Protein AF-A0AAU5QSA9-F1 (afdb_monomer)

Mean predicted aligned error: 14.42 Å

pLDDT: mean 72.1, std 11.18, range [43.44, 88.12]

Radius of gyration: 28.49 Å; Cα contacts (8 Å, |Δi|>4): 27; chains: 1; bounding box: 55×36×87 Å

Secondary structure (DSSP, 8-state):
-HHHHHHHHHHHHHHHHHHHHHHHHHHHHHHHHHHHHHHHHHHHHHHHHHHHHHHHHHHHHHSTTHHHHHHS-PPPPSSSHHHHHHHHHHHHHHHHHHHHHHHHHHHHHHHHHHHS--

Sequence (118 aa):
MTVVTTVSAIGGLLGLIVSLMFLAKQTKAVSEQVRVSNVINGTTGLDGCLNNVREIYFKMLEYPGMRTYFYDSKPCPDQGEERARILIMAEVLADVLETQSSWTAPFTGRRHAHSASW

Foldseek 3Di:
DVVVVVVVVVVVVVVVVVVVVVVVVVVVVVVVVVVVVLVVVVVVLVVVLVVLVVVLVVVCVVPVCLVCVVPVVDDQDPDDPSNVVNVVSVVSVVVSVVSVVVSCVVVVVVVVVVVPPD

Structure (mmCIF, N/CA/C/O backbone):
data_AF-A0AAU5QSA9-F1
#
_entry.id   AF-A0AAU5QSA9-F1
#
loop_
_atom_site.group_PDB
_atom_site.id
_atom_site.type_symbol
_atom_site.label_atom_id
_atom_site.label_alt_id
_atom_site.label_comp_id
_atom_site.label_asym_id
_atom_site.label_entity_id
_atom_site.label_seq_id
_atom_site.pdbx_PDB_ins_code
_atom_site.Cartn_x
_atom_site.Cartn_y
_atom_site.Cartn_z
_atom_site.occupancy
_atom_site.B_iso_or_equiv
_atom_site.auth_seq_id
_atom_site.auth_comp_id
_atom_site.auth_asym_id
_atom_site.auth_atom_id
_atom_site.pdbx_PDB_model_num
ATOM 1 N N . MET A 1 1 ? 22.043 1.419 -58.955 1.00 59.78 1 MET A N 1
ATOM 2 C CA . MET A 1 1 ? 20.935 1.594 -57.984 1.00 59.78 1 MET A CA 1
ATOM 3 C C . MET A 1 1 ? 20.834 0.465 -56.950 1.00 59.78 1 MET A C 1
ATOM 5 O O . MET A 1 1 ? 20.350 0.731 -55.864 1.00 59.78 1 MET A O 1
ATOM 9 N N . THR A 1 2 ? 21.343 -0.746 -57.210 1.00 71.75 2 THR A N 1
ATOM 10 C CA . THR A 1 2 ? 21.262 -1.905 -56.292 1.00 71.75 2 THR A CA 1
ATOM 11 C C . THR A 1 2 ? 22.184 -1.832 -55.065 1.00 71.75 2 THR A C 1
ATOM 13 O O . THR A 1 2 ? 21.809 -2.265 -53.982 1.00 71.75 2 THR A O 1
ATOM 16 N N . VAL A 1 3 ? 23.382 -1.251 -55.179 1.00 75.38 3 VAL A N 1
ATOM 17 C CA . VAL A 1 3 ? 24.330 -1.169 -54.045 1.00 75.38 3 VAL A CA 1
ATOM 18 C C . VAL A 1 3 ? 23.782 -0.298 -52.906 1.00 75.38 3 VAL A C 1
ATOM 20 O O . VAL A 1 3 ? 23.818 -0.701 -51.748 1.00 75.38 3 VAL A O 1
ATOM 23 N N . VAL A 1 4 ? 23.192 0.855 -53.235 1.00 78.62 4 VAL A N 1
ATOM 24 C CA . VAL A 1 4 ? 22.634 1.804 -52.252 1.00 78.62 4 VAL A CA 1
ATOM 25 C C . VAL A 1 4 ? 21.470 1.190 -51.468 1.00 78.62 4 VAL A C 1
ATOM 27 O O . VAL A 1 4 ? 21.419 1.313 -50.245 1.00 78.62 4 VAL A O 1
ATOM 30 N N . THR A 1 5 ? 20.570 0.465 -52.140 1.00 81.75 5 THR A N 1
ATOM 31 C CA . THR A 1 5 ? 19.459 -0.238 -51.479 1.00 81.75 5 THR A CA 1
ATOM 32 C C . THR A 1 5 ? 19.949 -1.365 -50.575 1.00 81.75 5 THR A C 1
ATOM 34 O O . THR A 1 5 ? 19.386 -1.582 -49.508 1.00 81.75 5 THR A O 1
ATOM 37 N N . THR A 1 6 ? 21.029 -2.052 -50.957 1.00 79.81 6 THR A N 1
ATOM 38 C CA . THR A 1 6 ? 21.593 -3.148 -50.155 1.00 79.81 6 THR A CA 1
ATOM 39 C C . THR A 1 6 ? 22.236 -2.620 -48.872 1.00 79.81 6 THR A C 1
ATOM 41 O O . THR A 1 6 ? 21.989 -3.147 -47.791 1.00 79.81 6 THR A O 1
ATOM 44 N N . VAL A 1 7 ? 23.003 -1.530 -48.966 1.00 81.69 7 VAL A N 1
ATOM 45 C CA . VAL A 1 7 ? 23.617 -0.871 -47.801 1.00 81.69 7 VAL A CA 1
ATOM 46 C C . VAL A 1 7 ? 22.548 -0.321 -46.851 1.00 81.69 7 VAL A C 1
ATOM 48 O O . VAL A 1 7 ? 22.647 -0.511 -45.641 1.00 81.69 7 VAL A O 1
ATOM 51 N N . SER A 1 8 ? 21.490 0.293 -47.390 1.00 83.06 8 SER A N 1
ATOM 52 C CA . SER A 1 8 ? 20.329 0.751 -46.614 1.00 83.06 8 SER A CA 1
ATOM 53 C C . SER A 1 8 ? 19.612 -0.399 -45.899 1.00 83.06 8 SER A C 1
ATOM 55 O O . SER A 1 8 ? 19.305 -0.273 -44.714 1.00 83.06 8 SER A O 1
ATOM 57 N N . ALA A 1 9 ? 19.382 -1.523 -46.583 1.00 82.12 9 ALA A N 1
ATOM 58 C CA . ALA A 1 9 ? 18.713 -2.683 -46.003 1.00 82.12 9 ALA A CA 1
ATOM 59 C C . ALA A 1 9 ? 19.532 -3.301 -44.860 1.00 82.12 9 ALA A C 1
ATOM 61 O O . ALA A 1 9 ? 18.986 -3.572 -43.793 1.00 82.12 9 ALA A O 1
ATOM 62 N N . ILE A 1 10 ? 20.846 -3.459 -45.049 1.00 86.12 10 ILE A N 1
ATOM 63 C CA . ILE A 1 10 ? 21.755 -3.982 -44.018 1.00 86.12 10 ILE A CA 1
ATOM 64 C C . ILE A 1 10 ? 21.813 -3.028 -42.818 1.00 86.12 10 ILE A C 1
ATOM 66 O O . ILE A 1 10 ? 21.698 -3.469 -41.675 1.00 86.12 10 ILE A O 1
ATOM 70 N N . GLY A 1 11 ? 21.932 -1.720 -43.066 1.00 87.56 11 GLY A N 1
ATOM 71 C CA . GLY A 1 11 ? 21.918 -0.704 -42.013 1.00 87.56 11 GLY A CA 1
ATOM 72 C C . GLY A 1 11 ? 20.608 -0.696 -41.219 1.00 87.56 11 GLY A C 1
ATOM 73 O O . GLY A 1 11 ? 20.633 -0.653 -39.990 1.00 87.56 11 GLY A O 1
ATOM 74 N N . GLY A 1 12 ? 19.468 -0.819 -41.904 1.00 85.94 12 GLY A N 1
ATOM 75 C CA . GLY A 1 12 ? 18.154 -0.939 -41.271 1.00 85.94 12 GLY A CA 1
ATOM 76 C C . GLY A 1 12 ? 18.028 -2.195 -40.407 1.00 85.94 12 GLY A C 1
ATOM 77 O O . GLY A 1 12 ? 17.526 -2.122 -39.287 1.00 85.94 12 GLY A O 1
ATOM 78 N N . LEU A 1 13 ? 18.546 -3.332 -40.879 1.00 83.56 13 LEU A N 1
ATOM 79 C CA . LEU A 1 13 ? 18.521 -4.593 -40.135 1.00 83.56 13 LEU A CA 1
ATOM 80 C C . LEU A 1 13 ? 19.369 -4.520 -38.859 1.00 83.56 13 LEU A C 1
ATOM 82 O O . LEU A 1 13 ? 18.921 -4.935 -37.792 1.00 83.56 13 LEU A O 1
ATOM 86 N N . LEU A 1 14 ? 20.565 -3.934 -38.948 1.00 86.12 14 LEU A N 1
ATOM 87 C CA . LEU A 1 14 ? 21.424 -3.694 -37.787 1.00 86.12 14 LEU A CA 1
ATOM 88 C C . LEU A 1 14 ? 20.768 -2.730 -36.791 1.00 86.12 14 LEU A C 1
ATOM 90 O O . LEU A 1 14 ? 20.784 -2.988 -35.588 1.00 86.12 14 LEU A O 1
ATOM 94 N N . GLY A 1 15 ? 20.129 -1.666 -37.283 1.00 88.06 15 GLY A N 1
ATOM 95 C CA . GLY A 1 15 ? 19.362 -0.738 -36.452 1.00 88.06 15 GLY A CA 1
ATOM 96 C C . GLY A 1 15 ? 18.217 -1.424 -35.701 1.00 88.06 15 GLY A C 1
ATOM 97 O O . GLY A 1 15 ? 18.046 -1.199 -34.502 1.00 88.06 15 GLY A O 1
ATOM 98 N N . LEU A 1 16 ? 17.482 -2.320 -36.367 1.00 87.56 16 LEU A N 1
ATOM 99 C CA . LEU A 1 16 ? 16.424 -3.121 -35.742 1.00 87.56 16 LEU A CA 1
ATOM 100 C C . LEU A 1 16 ? 16.970 -4.055 -34.661 1.00 87.56 16 LEU A C 1
ATOM 102 O O . LEU A 1 16 ? 16.399 -4.118 -33.574 1.00 87.56 16 LEU A O 1
ATOM 106 N N . ILE A 1 17 ? 18.088 -4.741 -34.918 1.00 84.25 17 ILE A N 1
ATOM 107 C CA . ILE A 1 17 ? 18.723 -5.634 -33.936 1.00 84.25 17 ILE A CA 1
ATOM 108 C C . ILE A 1 17 ? 19.108 -4.856 -32.673 1.00 84.25 17 ILE A C 1
ATOM 110 O O . ILE A 1 17 ? 18.791 -5.280 -31.561 1.00 84.25 17 ILE A O 1
ATOM 114 N N . VAL A 1 18 ? 19.738 -3.690 -32.833 1.00 88.12 18 VAL A N 1
ATOM 115 C CA . VAL A 1 18 ? 20.118 -2.833 -31.702 1.00 88.12 18 VAL A CA 1
ATOM 116 C C . VAL A 1 18 ? 18.878 -2.334 -30.959 1.00 88.12 18 VAL A C 1
ATOM 118 O O . VAL A 1 18 ? 18.834 -2.401 -29.730 1.00 88.12 18 VAL A O 1
ATOM 121 N N . SER A 1 19 ? 17.842 -1.900 -31.679 1.00 82.81 19 SER A N 1
ATOM 122 C CA . SER A 1 19 ? 16.580 -1.449 -31.082 1.00 82.81 19 SER A CA 1
ATOM 123 C C . SER A 1 19 ? 15.912 -2.549 -30.245 1.00 82.81 19 SER A C 1
ATOM 125 O O . SER A 1 19 ? 15.539 -2.308 -29.096 1.00 82.81 19 SER A O 1
ATOM 127 N N . LEU A 1 20 ? 15.854 -3.781 -30.760 1.00 77.94 20 LEU A N 1
ATOM 128 C CA . LEU A 1 20 ? 15.308 -4.939 -30.045 1.00 77.94 20 LEU A CA 1
ATOM 129 C C . LEU A 1 20 ? 16.129 -5.297 -28.802 1.00 77.94 20 LEU A C 1
ATOM 131 O O . LEU A 1 20 ? 15.554 -5.604 -27.758 1.00 77.94 20 LEU A O 1
ATOM 135 N N . MET A 1 21 ? 17.461 -5.217 -28.872 1.00 80.00 21 MET A N 1
ATOM 136 C CA . MET A 1 21 ? 18.322 -5.429 -27.704 1.00 80.00 21 MET A CA 1
ATOM 137 C C . MET A 1 21 ? 18.072 -4.383 -26.614 1.00 80.00 21 MET A C 1
ATOM 139 O O . MET A 1 21 ? 17.964 -4.729 -25.436 1.00 80.00 21 MET A O 1
ATOM 143 N N . PHE A 1 22 ? 17.937 -3.110 -26.992 1.00 84.88 22 PHE A N 1
ATOM 144 C CA . PHE A 1 22 ? 17.596 -2.039 -26.055 1.00 84.88 22 PHE A CA 1
ATOM 145 C C . PHE A 1 22 ? 16.204 -2.223 -25.455 1.00 84.88 22 PHE A C 1
ATOM 147 O O . PHE A 1 22 ? 16.031 -2.036 -24.250 1.00 84.88 22 PHE A O 1
ATOM 154 N N . LEU A 1 23 ? 15.223 -2.624 -26.262 1.00 79.00 23 LEU A N 1
ATOM 155 C CA . LEU A 1 23 ? 13.873 -2.904 -25.791 1.00 79.00 23 LEU A CA 1
ATOM 156 C C . LEU A 1 23 ? 13.872 -4.064 -24.790 1.00 79.00 23 LEU A C 1
ATOM 158 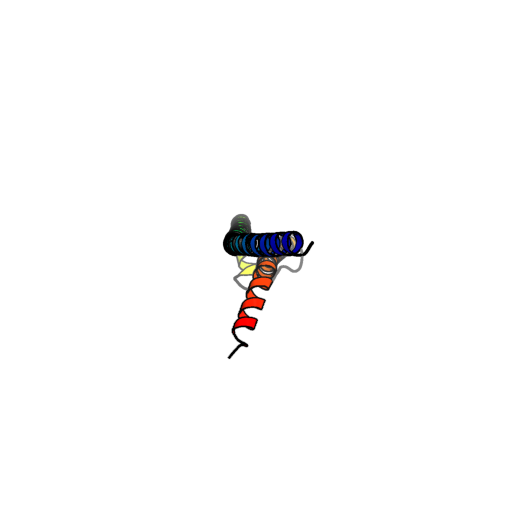O O . LEU A 1 23 ? 13.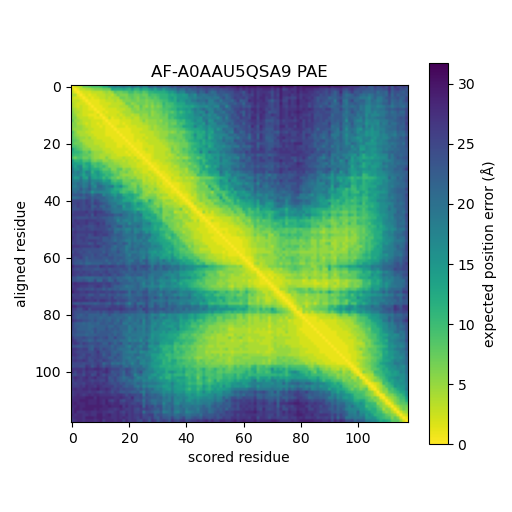337 -3.918 -23.700 1.00 79.00 23 LEU A O 1
ATOM 162 N N . ALA A 1 24 ? 14.571 -5.162 -25.086 1.00 70.31 24 ALA A N 1
ATOM 163 C CA . ALA A 1 24 ? 14.682 -6.306 -24.183 1.00 70.31 24 ALA A CA 1
ATOM 164 C C . ALA A 1 24 ? 15.334 -5.944 -22.836 1.00 70.31 24 ALA A C 1
ATOM 166 O O . ALA A 1 24 ? 14.906 -6.431 -21.786 1.00 70.31 24 ALA A O 1
ATOM 167 N N . LYS A 1 25 ? 16.351 -5.069 -22.836 1.00 78.69 25 LYS A N 1
ATOM 168 C CA . LYS A 1 25 ? 16.950 -4.562 -21.590 1.00 78.69 25 LYS A CA 1
ATOM 169 C C . LYS A 1 25 ? 15.971 -3.693 -20.802 1.00 78.69 25 LYS A C 1
ATOM 171 O O . LYS A 1 25 ? 15.872 -3.860 -19.589 1.00 78.69 25 LYS A O 1
ATOM 176 N N . GLN A 1 26 ? 15.226 -2.822 -21.481 1.00 76.62 26 GLN A N 1
ATOM 177 C CA . GLN A 1 26 ? 14.203 -1.988 -20.848 1.00 76.62 26 GLN A CA 1
ATOM 178 C C . GLN A 1 26 ? 13.065 -2.831 -20.265 1.00 76.62 26 GLN A C 1
ATOM 180 O O . GLN A 1 26 ? 12.691 -2.628 -19.117 1.00 76.62 26 GLN A O 1
ATOM 185 N N . THR A 1 27 ? 12.574 -3.841 -20.985 1.00 72.06 27 THR A N 1
ATOM 186 C CA . THR A 1 27 ? 11.526 -4.747 -20.494 1.00 72.06 27 THR A CA 1
ATOM 187 C C . THR A 1 27 ? 11.967 -5.506 -19.244 1.00 72.06 27 THR A C 1
ATOM 189 O O . THR A 1 27 ? 11.176 -5.654 -18.315 1.00 72.06 27 THR A O 1
ATOM 192 N N . LYS A 1 28 ? 13.234 -5.942 -19.169 1.00 67.06 28 LYS A N 1
ATOM 193 C CA . LYS A 1 28 ? 13.778 -6.574 -17.955 1.00 67.06 28 LYS A CA 1
ATOM 194 C C . LYS A 1 28 ? 13.805 -5.611 -16.768 1.00 67.06 28 LYS A C 1
ATOM 196 O O . LYS A 1 28 ? 13.340 -5.980 -15.695 1.00 67.06 28 LYS A O 1
ATOM 201 N N . ALA A 1 29 ? 14.276 -4.381 -16.977 1.00 71.94 29 ALA A N 1
ATOM 202 C CA . ALA A 1 29 ? 14.314 -3.362 -15.930 1.00 71.94 29 ALA A CA 1
ATOM 203 C C . ALA A 1 29 ? 12.905 -2.983 -15.440 1.00 71.94 29 ALA A C 1
ATOM 205 O O . ALA A 1 29 ? 12.664 -2.936 -14.238 1.00 71.94 29 ALA A O 1
ATOM 206 N N . VAL A 1 30 ? 11.949 -2.800 -16.357 1.00 66.06 30 VAL A N 1
ATOM 207 C CA . VAL A 1 30 ? 10.544 -2.527 -16.013 1.00 66.06 30 VAL A CA 1
ATOM 208 C C . VAL A 1 30 ? 9.925 -3.713 -15.273 1.00 66.06 30 VAL A C 1
ATOM 210 O O . VAL A 1 30 ? 9.228 -3.517 -14.284 1.00 66.06 30 VAL A O 1
ATOM 213 N N . SER A 1 31 ? 10.207 -4.951 -15.686 1.00 63.31 31 SER A N 1
ATOM 214 C CA . SER A 1 31 ? 9.720 -6.143 -14.983 1.00 63.31 31 SER A CA 1
ATOM 215 C C . SER A 1 31 ? 10.248 -6.227 -13.548 1.00 63.31 31 SER A C 1
ATOM 217 O O . SER A 1 31 ? 9.511 -6.616 -12.641 1.00 63.31 31 SER A O 1
ATOM 219 N N . GLU A 1 32 ? 11.515 -5.884 -13.330 1.00 71.31 32 GLU A N 1
ATOM 220 C CA . GLU A 1 32 ? 12.122 -5.851 -11.999 1.00 71.31 32 GLU A CA 1
ATOM 221 C C . GLU A 1 32 ? 11.543 -4.711 -11.152 1.00 71.31 32 GLU A C 1
ATOM 223 O O . GLU A 1 32 ? 11.154 -4.923 -10.002 1.00 71.31 32 GLU A O 1
ATOM 228 N N . GLN A 1 33 ? 11.357 -3.535 -11.751 1.00 59.72 33 GLN A N 1
ATOM 229 C CA . GLN A 1 33 ? 10.717 -2.385 -11.119 1.00 59.72 33 GLN A CA 1
ATOM 230 C C . GLN A 1 33 ? 9.267 -2.676 -10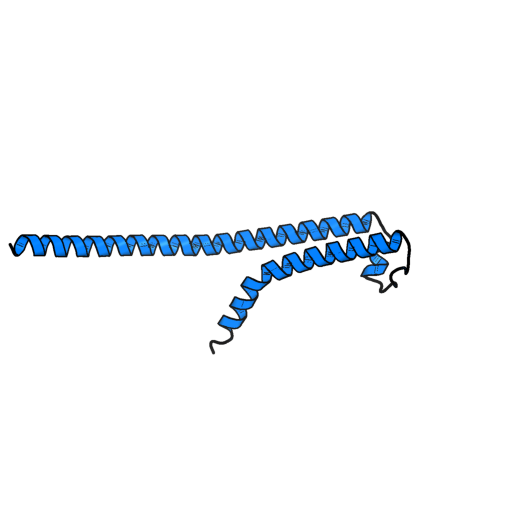.714 1.00 59.72 33 GLN A C 1
ATOM 232 O O . GLN A 1 33 ? 8.861 -2.325 -9.610 1.00 59.72 33 GLN A O 1
ATOM 237 N N . VAL A 1 34 ? 8.488 -3.361 -11.554 1.00 65.06 34 VAL A N 1
ATOM 238 C CA . VAL A 1 34 ? 7.114 -3.781 -11.233 1.00 65.06 34 VAL A CA 1
ATOM 239 C C . VAL A 1 34 ? 7.105 -4.779 -10.076 1.00 65.06 34 VAL A C 1
ATOM 241 O O . VAL A 1 34 ? 6.232 -4.714 -9.211 1.00 65.06 34 VAL A O 1
ATOM 244 N N . ARG A 1 35 ? 8.082 -5.691 -10.011 1.00 64.88 35 ARG A N 1
ATOM 245 C CA . ARG A 1 35 ? 8.217 -6.615 -8.877 1.00 64.88 35 ARG A CA 1
ATOM 246 C C . ARG A 1 35 ? 8.491 -5.859 -7.579 1.00 64.88 35 ARG A C 1
ATOM 248 O O . ARG A 1 35 ? 7.808 -6.112 -6.591 1.00 64.88 35 ARG A O 1
ATOM 255 N N . VAL A 1 36 ? 9.449 -4.934 -7.587 1.00 67.19 36 VAL A N 1
ATOM 256 C CA . VAL A 1 36 ? 9.788 -4.105 -6.420 1.00 67.19 36 VAL A CA 1
ATOM 257 C C . VAL A 1 36 ? 8.607 -3.222 -6.019 1.00 67.19 36 VAL A C 1
ATOM 259 O O . VAL A 1 36 ? 8.245 -3.189 -4.849 1.00 67.19 36 VAL A O 1
ATOM 262 N N . SER A 1 37 ? 7.944 -2.581 -6.981 1.00 56.53 37 SER A N 1
ATOM 263 C CA . SER A 1 37 ? 6.758 -1.757 -6.738 1.00 56.53 37 SER A CA 1
ATOM 264 C C . SER A 1 37 ? 5.608 -2.567 -6.141 1.00 56.53 37 SER A C 1
ATOM 266 O O . SER A 1 37 ? 4.980 -2.101 -5.201 1.00 56.53 37 SER A O 1
ATOM 268 N N . ASN A 1 38 ? 5.372 -3.801 -6.595 1.00 63.09 38 ASN A N 1
ATOM 269 C CA . ASN A 1 38 ? 4.356 -4.671 -5.996 1.00 63.09 38 ASN A CA 1
ATOM 270 C C . ASN A 1 38 ? 4.681 -5.049 -4.546 1.00 63.09 38 ASN A C 1
ATOM 272 O O . ASN A 1 38 ? 3.769 -5.133 -3.728 1.00 63.09 38 ASN A O 1
ATOM 276 N N . VAL A 1 39 ? 5.960 -5.279 -4.226 1.00 66.88 39 VAL A N 1
ATOM 277 C CA . VAL A 1 39 ? 6.393 -5.560 -2.849 1.00 66.88 39 VAL A CA 1
ATOM 278 C C . VAL A 1 39 ? 6.224 -4.320 -1.978 1.00 66.88 39 VAL A C 1
ATOM 280 O O . VAL A 1 39 ? 5.610 -4.418 -0.924 1.00 66.88 39 VAL A O 1
ATOM 283 N N . ILE A 1 40 ? 6.704 -3.159 -2.431 1.00 68.62 40 ILE A N 1
ATOM 284 C CA . ILE A 1 40 ? 6.580 -1.891 -1.699 1.00 68.62 40 ILE A CA 1
ATOM 285 C C . ILE A 1 40 ? 5.112 -1.557 -1.468 1.00 68.62 40 ILE A C 1
ATOM 287 O O . ILE A 1 40 ? 4.719 -1.341 -0.330 1.00 68.62 40 ILE A O 1
ATOM 291 N N . ASN A 1 41 ? 4.292 -1.592 -2.518 1.00 64.50 41 ASN A N 1
ATOM 292 C CA . ASN A 1 41 ? 2.868 -1.313 -2.408 1.00 64.50 41 ASN A CA 1
ATOM 293 C C . ASN A 1 41 ? 2.192 -2.296 -1.431 1.00 64.50 41 ASN A C 1
ATOM 295 O O . ASN A 1 41 ? 1.363 -1.875 -0.629 1.00 64.50 41 ASN A O 1
ATOM 299 N N . GLY A 1 42 ? 2.575 -3.580 -1.454 1.00 60.16 42 GLY A N 1
ATOM 300 C CA . GLY A 1 42 ? 2.073 -4.587 -0.514 1.00 60.16 42 GLY A CA 1
ATOM 301 C C . GLY A 1 42 ? 2.456 -4.299 0.935 1.00 60.16 42 GLY A C 1
ATOM 302 O O . GLY A 1 42 ? 1.601 -4.361 1.816 1.00 60.16 42 GLY A O 1
ATOM 303 N N . THR A 1 43 ? 3.713 -3.929 1.181 1.00 64.25 43 THR A N 1
ATOM 304 C CA . THR A 1 43 ? 4.189 -3.527 2.510 1.00 64.25 43 THR A CA 1
ATOM 305 C C . THR A 1 43 ? 3.487 -2.258 2.987 1.00 64.25 43 THR A C 1
ATOM 307 O O . THR A 1 43 ? 3.009 -2.225 4.112 1.00 64.25 43 THR A O 1
ATOM 310 N N . THR A 1 44 ? 3.332 -1.244 2.132 1.00 70.06 44 THR A N 1
ATOM 311 C CA . THR A 1 44 ? 2.629 0.001 2.472 1.00 70.06 44 THR A CA 1
ATOM 312 C C . THR A 1 44 ? 1.148 -0.237 2.775 1.00 70.06 44 THR A C 1
ATOM 314 O O . THR A 1 44 ? 0.616 0.347 3.717 1.00 70.06 44 THR A O 1
ATOM 317 N N . GLY A 1 45 ? 0.479 -1.118 2.024 1.00 64.56 45 GLY A N 1
ATOM 318 C CA . GLY A 1 45 ? -0.899 -1.522 2.314 1.00 64.56 45 GLY A CA 1
ATOM 319 C C . GLY A 1 45 ? -1.024 -2.246 3.658 1.00 64.56 45 GLY A C 1
ATOM 320 O O . GLY A 1 45 ? -1.944 -1.968 4.429 1.00 64.56 45 GLY A O 1
ATOM 321 N N . LEU A 1 46 ? -0.068 -3.126 3.976 1.00 67.00 46 LEU A N 1
ATOM 322 C CA . LEU A 1 46 ? -0.020 -3.825 5.260 1.00 67.00 46 LEU A CA 1
ATOM 323 C C . LEU A 1 46 ? 0.262 -2.866 6.427 1.00 67.00 46 LEU A C 1
ATOM 325 O O . LEU A 1 46 ? -0.413 -2.952 7.450 1.00 67.00 46 LEU A O 1
ATOM 329 N N . ASP A 1 47 ? 1.199 -1.932 6.266 1.00 71.19 47 ASP A N 1
ATOM 330 C CA . ASP A 1 47 ? 1.514 -0.907 7.267 1.00 71.19 47 ASP A CA 1
ATOM 331 C C . ASP A 1 47 ? 0.311 0.006 7.536 1.00 71.19 47 ASP A C 1
ATOM 333 O O . ASP A 1 47 ? 0.012 0.310 8.692 1.00 71.19 47 ASP A O 1
ATOM 337 N N . GLY A 1 48 ? -0.428 0.396 6.491 1.00 71.81 48 GLY A N 1
ATOM 338 C CA . GLY A 1 48 ? -1.680 1.145 6.626 1.00 71.81 48 GLY A CA 1
ATOM 339 C C . GLY A 1 48 ? -2.735 0.364 7.413 1.00 71.81 48 GLY A C 1
ATOM 340 O O . GLY A 1 48 ? -3.310 0.883 8.367 1.00 71.81 48 GLY A O 1
ATOM 341 N N . CYS A 1 49 ? -2.925 -0.915 7.084 1.00 69.06 49 CYS A N 1
ATOM 342 C CA . CYS A 1 49 ? -3.844 -1.789 7.812 1.00 69.06 49 CYS A CA 1
ATOM 343 C C . CYS A 1 49 ? -3.443 -1.941 9.289 1.00 69.06 49 CYS A C 1
ATOM 345 O O . CYS A 1 49 ? -4.293 -1.838 10.172 1.00 69.06 49 CYS A O 1
ATOM 347 N N . LEU A 1 50 ? -2.155 -2.153 9.581 1.00 74.94 50 LEU A N 1
ATOM 348 C CA . LEU A 1 50 ? -1.651 -2.296 10.950 1.00 74.94 50 LEU A CA 1
ATOM 349 C C . LEU A 1 50 ? -1.802 -1.008 11.765 1.00 74.94 50 LEU A C 1
ATOM 351 O O . LEU A 1 50 ? -2.150 -1.075 12.945 1.00 74.94 50 LEU A O 1
ATOM 355 N N . ASN A 1 51 ? -1.569 0.153 11.152 1.00 78.12 51 ASN A N 1
ATOM 356 C CA . ASN A 1 51 ? -1.776 1.443 11.805 1.00 78.12 51 ASN A CA 1
ATOM 357 C C . ASN A 1 51 ? -3.257 1.689 12.110 1.00 78.12 51 ASN A C 1
ATOM 359 O O . ASN A 1 51 ? -3.574 2.047 13.243 1.00 78.12 51 ASN A O 1
ATOM 363 N N . ASN A 1 52 ? -4.159 1.398 11.169 1.00 76.38 52 ASN A N 1
ATOM 364 C CA . ASN A 1 52 ? -5.599 1.550 11.390 1.00 76.38 52 ASN A CA 1
ATOM 365 C C . ASN A 1 52 ? -6.101 0.608 12.496 1.00 76.38 52 ASN A C 1
ATOM 367 O O . ASN A 1 52 ? -6.818 1.026 13.402 1.00 76.38 52 ASN A O 1
ATOM 371 N N . VAL A 1 53 ? -5.664 -0.658 12.494 1.00 77.31 53 VAL A N 1
ATOM 372 C CA . VAL A 1 53 ? -5.987 -1.614 13.568 1.00 77.31 53 VAL A CA 1
ATOM 373 C C . VAL A 1 53 ? -5.461 -1.125 14.920 1.00 77.31 53 VAL A C 1
ATOM 375 O O . VAL A 1 53 ? -6.154 -1.221 15.933 1.00 77.31 53 VAL A O 1
ATOM 378 N N . ARG A 1 54 ? -4.243 -0.576 14.963 1.00 77.19 54 ARG A N 1
ATOM 379 C CA . ARG A 1 54 ? -3.668 -0.015 16.191 1.00 77.19 54 ARG A CA 1
ATOM 380 C C . ARG A 1 54 ? -4.490 1.165 16.711 1.00 77.19 54 ARG A C 1
ATOM 382 O O . ARG A 1 54 ? -4.709 1.247 17.917 1.00 77.19 54 ARG A O 1
ATOM 389 N N . GLU A 1 55 ? -4.956 2.047 15.834 1.00 81.25 55 GLU A N 1
ATOM 390 C CA . GLU A 1 55 ? -5.815 3.175 16.202 1.00 81.25 55 GLU A CA 1
ATOM 391 C C . GLU A 1 55 ? -7.146 2.703 16.804 1.00 81.25 55 GL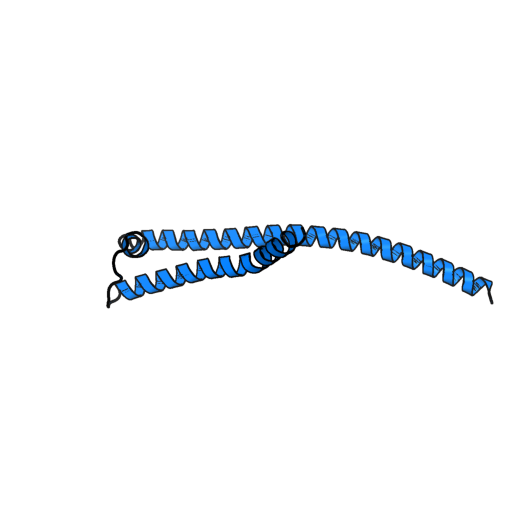U A C 1
ATOM 393 O O . GLU A 1 55 ? -7.549 3.184 17.866 1.00 81.25 55 GLU A O 1
ATOM 398 N N . ILE A 1 56 ? -7.764 1.675 16.216 1.00 77.50 56 ILE A N 1
ATOM 399 C CA . ILE A 1 56 ? -8.959 1.018 16.766 1.00 77.50 56 ILE A CA 1
ATOM 400 C C . ILE A 1 56 ? -8.676 0.468 18.170 1.00 77.50 56 ILE A C 1
ATOM 402 O O . ILE A 1 56 ? -9.458 0.696 19.092 1.00 77.50 56 ILE A O 1
ATOM 406 N N . TYR A 1 57 ? -7.548 -0.214 18.386 1.00 73.56 57 TYR A N 1
ATOM 407 C CA . TYR A 1 57 ? -7.202 -0.715 19.721 1.00 73.56 57 TYR A CA 1
ATOM 408 C C . TYR A 1 57 ? -6.981 0.404 20.743 1.00 73.56 57 TYR A C 1
ATOM 410 O O . TYR A 1 57 ? -7.409 0.261 21.888 1.00 73.56 57 TYR A O 1
ATOM 418 N N . PHE A 1 58 ? -6.376 1.527 20.347 1.00 81.94 58 PHE A N 1
ATOM 419 C CA . PHE A 1 58 ? -6.262 2.698 21.218 1.00 81.94 58 PHE A CA 1
ATOM 420 C C . PH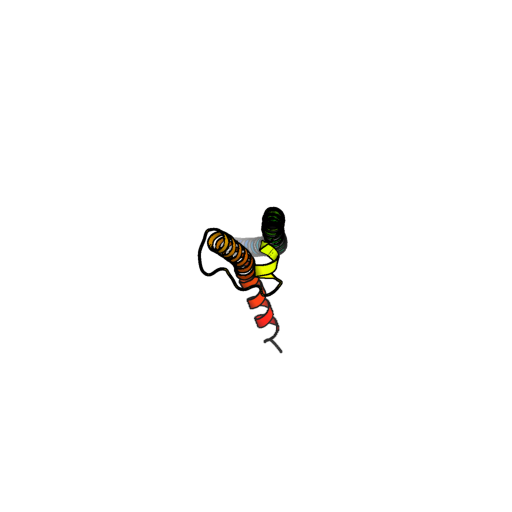E A 1 58 ? -7.633 3.273 21.577 1.00 81.94 58 PHE A C 1
ATOM 422 O O . PHE A 1 58 ? -7.893 3.544 22.748 1.00 81.94 58 PHE A O 1
ATOM 429 N N . LYS A 1 59 ? -8.548 3.369 20.609 1.00 74.62 59 LYS A N 1
ATOM 430 C CA . LYS A 1 59 ? -9.930 3.803 20.849 1.00 74.62 59 LYS A CA 1
ATOM 431 C C . LYS A 1 59 ? -10.715 2.821 21.721 1.00 74.62 59 LYS A C 1
ATOM 433 O O . LYS A 1 59 ? -11.495 3.249 22.563 1.00 74.62 59 LYS A O 1
ATOM 438 N N . MET A 1 60 ? -10.472 1.513 21.613 1.00 69.69 60 MET A N 1
ATOM 439 C CA . MET A 1 60 ? -11.031 0.533 22.559 1.00 69.69 60 MET A CA 1
ATOM 440 C C . MET A 1 60 ? -10.477 0.699 23.976 1.00 69.69 60 MET A C 1
ATOM 442 O O . MET A 1 60 ? -11.184 0.408 24.938 1.00 69.69 60 MET A O 1
ATOM 446 N N . LEU A 1 61 ? -9.241 1.177 24.121 1.00 76.00 61 LEU A N 1
ATOM 447 C CA . LEU A 1 61 ? -8.639 1.450 25.424 1.00 76.00 61 LEU A CA 1
ATOM 448 C C . LEU A 1 61 ? -9.269 2.677 26.105 1.00 76.00 61 LEU A C 1
ATOM 450 O O . LEU A 1 61 ? -9.424 2.679 27.324 1.00 76.00 61 LEU A O 1
ATOM 454 N N . GLU A 1 62 ? -9.680 3.686 25.326 1.00 79.88 62 GLU A N 1
ATOM 455 C CA . GLU A 1 62 ? -10.428 4.862 25.810 1.00 79.88 62 GLU A CA 1
ATOM 456 C C . GLU A 1 62 ? -11.832 4.492 26.340 1.00 79.88 62 GLU A C 1
ATOM 458 O O . GLU A 1 62 ? -12.369 5.188 27.203 1.00 79.88 62 GLU A O 1
ATOM 463 N N . TYR A 1 63 ? -12.409 3.372 25.884 1.00 75.00 63 TYR A N 1
ATOM 464 C CA . TYR A 1 63 ? -13.725 2.879 26.306 1.00 75.00 63 TYR A CA 1
ATOM 465 C C . TYR A 1 63 ? -13.647 1.425 26.817 1.00 75.00 63 TYR A C 1
ATOM 467 O O . TYR A 1 63 ? -14.000 0.489 26.097 1.00 75.00 63 TYR A O 1
ATOM 475 N N . PRO A 1 64 ? -13.251 1.192 28.083 1.00 67.31 64 PRO A N 1
ATOM 476 C CA . PRO A 1 64 ? -12.920 -0.145 28.597 1.00 67.31 64 PRO A CA 1
ATOM 477 C C . PRO A 1 64 ? -14.073 -1.171 28.596 1.00 67.31 64 PRO A C 1
ATOM 479 O O . PRO A 1 64 ? -13.819 -2.363 28.737 1.00 67.31 64 PRO A O 1
ATOM 482 N N . GLY A 1 65 ? -15.329 -0.751 28.397 1.00 73.00 65 GLY A N 1
ATOM 483 C CA . GLY A 1 65 ? -16.487 -1.650 28.248 1.00 73.00 65 GLY A CA 1
ATOM 484 C C . GLY A 1 65 ? -16.794 -2.072 26.806 1.00 73.00 65 GLY A C 1
ATOM 485 O O . GLY A 1 65 ? -17.652 -2.921 26.578 1.00 73.00 65 GLY A O 1
ATOM 486 N N . MET A 1 66 ? -16.112 -1.488 25.817 1.00 72.00 66 MET A N 1
ATOM 487 C CA . MET A 1 66 ? -16.439 -1.682 24.403 1.00 72.00 66 MET A CA 1
ATOM 488 C C . MET A 1 66 ? -15.988 -3.057 23.900 1.00 72.00 66 MET A C 1
ATOM 490 O O . MET A 1 66 ? -16.690 -3.696 23.124 1.00 72.00 66 MET A O 1
ATOM 494 N N . ARG A 1 67 ? -14.857 -3.561 24.413 1.00 70.88 67 ARG A N 1
ATOM 495 C CA . ARG A 1 67 ? -14.289 -4.874 24.064 1.00 70.88 67 ARG A CA 1
ATOM 496 C C . ARG A 1 67 ? -15.285 -6.022 24.268 1.00 70.88 67 ARG A C 1
ATOM 498 O O . 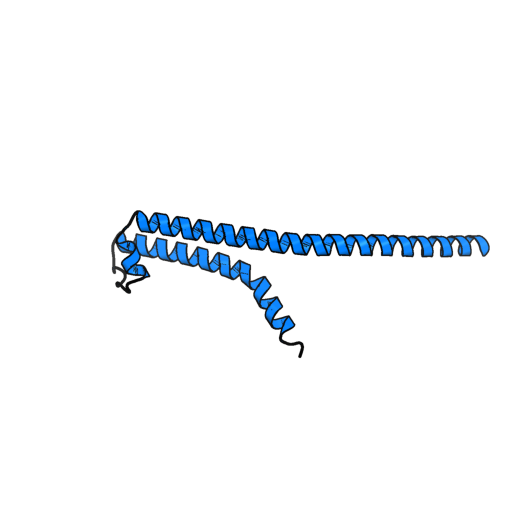ARG A 1 67 ? -15.333 -6.934 23.449 1.00 70.88 67 ARG A O 1
ATOM 505 N N . THR A 1 68 ? -16.101 -5.952 25.314 1.00 78.31 68 THR A N 1
ATOM 506 C CA . THR A 1 68 ? -17.054 -7.002 25.704 1.00 78.31 68 THR A CA 1
ATOM 507 C C . THR A 1 68 ? -18.151 -7.211 24.652 1.00 78.31 68 THR A C 1
ATOM 509 O O . THR A 1 68 ? -18.612 -8.332 24.451 1.00 78.31 68 THR A O 1
ATOM 512 N N . TYR A 1 69 ? -18.533 -6.152 23.930 1.00 74.25 69 TYR A N 1
ATOM 513 C CA . TYR A 1 69 ? -19.510 -6.224 22.835 1.00 74.25 69 TYR A CA 1
ATOM 514 C C . TYR A 1 69 ? -18.949 -6.875 21.565 1.00 74.25 69 TYR A C 1
ATOM 516 O O . TYR A 1 69 ? -19.707 -7.455 20.796 1.00 74.25 69 TYR A O 1
ATOM 524 N N . PHE A 1 70 ? -17.631 -6.810 21.353 1.00 74.81 70 PHE A N 1
ATOM 525 C CA . PHE A 1 70 ? -16.980 -7.375 20.166 1.00 74.81 70 PHE A CA 1
ATOM 526 C C . PHE A 1 70 ? -16.413 -8.780 20.394 1.00 74.81 70 PHE A C 1
ATOM 528 O O . PHE A 1 70 ? -16.462 -9.607 19.489 1.00 74.81 70 PHE A O 1
ATOM 535 N N . TYR A 1 71 ? -15.875 -9.057 21.585 1.00 77.62 71 TYR A N 1
ATOM 536 C CA . TYR A 1 71 ? -15.138 -10.295 21.865 1.00 77.62 71 TYR A CA 1
ATOM 537 C C . TYR A 1 71 ? -15.843 -11.238 22.848 1.00 77.62 71 TYR A C 1
ATOM 539 O O . TYR A 1 71 ? -15.631 -12.444 22.767 1.00 77.62 71 TYR A O 1
ATOM 547 N N . ASP A 1 72 ? -16.709 -10.726 23.728 1.00 80.69 72 ASP A N 1
ATOM 548 C CA . ASP A 1 72 ? -17.326 -11.519 24.806 1.00 80.69 72 ASP A CA 1
ATOM 549 C C . ASP A 1 72 ? -18.816 -11.817 24.548 1.00 80.69 72 ASP A C 1
ATOM 551 O O . ASP A 1 72 ? -19.568 -12.134 25.467 1.00 80.69 72 ASP A O 1
ATOM 555 N N . SER A 1 73 ? -19.260 -11.721 23.286 1.00 74.25 73 SER A N 1
ATOM 556 C CA . SER A 1 73 ? -20.641 -12.004 22.844 1.00 74.25 73 SER A CA 1
ATOM 557 C C . SER A 1 73 ? -21.732 -11.233 23.604 1.00 74.25 73 SER A C 1
ATOM 559 O O . SER A 1 73 ? -22.886 -11.665 23.652 1.00 74.25 73 SER A O 1
ATOM 561 N N . LYS A 1 74 ? -21.394 -10.088 24.212 1.00 79.62 74 LYS A N 1
ATOM 562 C CA . LYS A 1 74 ? -22.377 -9.247 24.894 1.00 79.62 74 LYS A CA 1
ATOM 563 C C . LYS A 1 74 ? -23.350 -8.668 23.854 1.00 79.62 74 LYS A C 1
ATOM 565 O O . LYS A 1 74 ? -22.889 -8.106 22.860 1.00 79.62 74 LYS A O 1
ATOM 570 N N . PRO A 1 75 ? -24.675 -8.767 24.064 1.00 76.19 75 PRO A N 1
ATOM 571 C CA . PRO A 1 75 ? -25.646 -8.233 23.117 1.00 76.19 75 PRO A CA 1
ATOM 572 C C . PRO A 1 75 ? -25.489 -6.716 22.974 1.00 76.19 75 PRO A C 1
ATOM 574 O O . PRO A 1 75 ? -25.262 -6.007 23.959 1.00 76.19 75 PRO A O 1
ATOM 577 N N . CYS A 1 76 ? -25.595 -6.233 21.735 1.00 76.12 76 CYS A N 1
ATOM 578 C CA . CYS A 1 76 ? -25.571 -4.806 21.435 1.00 76.12 76 CYS A CA 1
ATOM 579 C C . CYS A 1 76 ? -26.772 -4.129 22.123 1.00 76.12 76 CYS A C 1
ATOM 581 O O . CYS A 1 76 ? -27.875 -4.672 22.044 1.00 76.12 76 CYS A O 1
ATOM 583 N N . PRO A 1 77 ? -26.594 -2.977 22.793 1.00 82.94 77 PRO A N 1
ATOM 584 C CA . PRO A 1 77 ? -27.708 -2.245 23.383 1.00 82.94 77 PRO A CA 1
ATOM 585 C C . PRO A 1 77 ? -28.730 -1.872 22.304 1.00 82.94 77 PRO A C 1
ATOM 587 O O . PRO A 1 77 ? -28.345 -1.482 21.202 1.00 82.94 77 PRO A O 1
ATOM 590 N N . ASP A 1 78 ? -30.024 -1.936 22.618 1.00 77.12 78 ASP A N 1
ATOM 591 C CA . ASP A 1 78 ? -31.079 -1.669 21.630 1.00 77.12 78 ASP A CA 1
ATOM 592 C C . ASP A 1 78 ? -31.185 -0.183 21.256 1.00 77.12 78 ASP A C 1
ATOM 594 O O . ASP A 1 78 ? -31.555 0.153 20.129 1.00 77.12 78 ASP A O 1
ATOM 598 N N . GLN A 1 79 ? -30.850 0.725 22.180 1.00 79.75 79 GLN A N 1
ATOM 59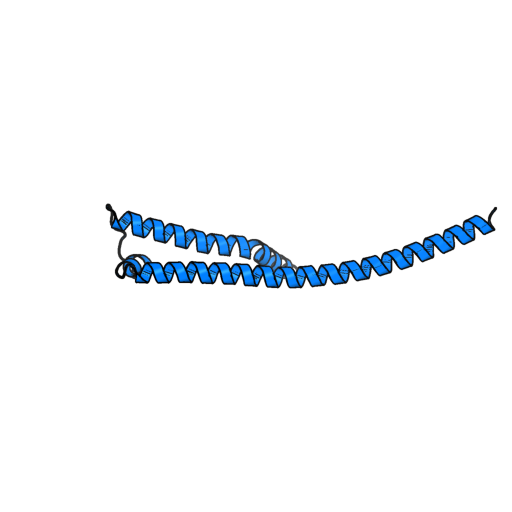9 C CA . GLN A 1 79 ? -30.977 2.175 22.005 1.00 79.75 79 GLN A CA 1
ATOM 600 C C . GLN A 1 79 ? -29.921 2.940 22.815 1.00 79.75 79 GLN A C 1
ATOM 602 O O . GLN A 1 79 ? -29.357 2.422 23.777 1.00 79.75 79 GLN A O 1
ATOM 607 N N . GLY A 1 80 ? -29.681 4.198 22.439 1.00 82.12 80 GLY A N 1
ATOM 608 C CA . GLY A 1 80 ? -28.825 5.126 23.180 1.00 82.12 80 GLY A CA 1
ATOM 609 C C . GLY A 1 80 ? -27.443 5.359 22.569 1.00 82.12 80 GLY A C 1
ATOM 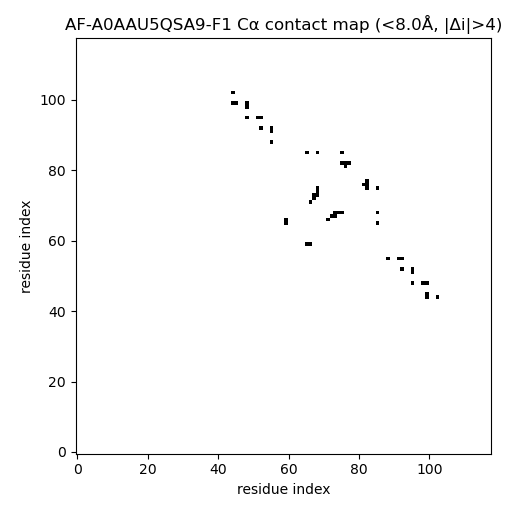610 O O . GLY A 1 80 ? -27.065 4.783 21.548 1.00 82.12 80 GLY A O 1
ATOM 611 N N . GLU A 1 81 ? -26.689 6.248 23.214 1.00 81.44 81 GLU A N 1
ATOM 612 C CA . GLU A 1 81 ? -25.372 6.704 22.756 1.00 81.44 81 GLU A CA 1
ATOM 613 C C . GLU A 1 81 ? -24.336 5.566 22.717 1.00 81.44 81 GLU A C 1
ATOM 615 O O . GLU A 1 81 ? -23.467 5.530 21.849 1.00 81.44 81 GLU A O 1
ATOM 620 N N . GLU A 1 82 ? -24.469 4.583 23.609 1.00 79.19 82 GLU A N 1
ATOM 621 C CA . GLU A 1 82 ? -23.600 3.404 23.657 1.00 79.19 82 GLU A CA 1
ATOM 622 C C . GLU A 1 82 ? -23.749 2.526 22.404 1.00 79.19 82 GLU A C 1
ATOM 624 O O . GLU A 1 82 ? -22.744 2.122 21.819 1.00 79.19 82 GLU A O 1
ATOM 629 N N . ARG A 1 83 ? -24.982 2.317 21.914 1.00 82.06 83 ARG A N 1
ATOM 630 C CA . ARG A 1 83 ? -25.244 1.609 20.649 1.00 82.06 83 ARG A CA 1
ATOM 631 C C . ARG A 1 83 ? -24.602 2.327 19.466 1.00 82.06 83 ARG A C 1
ATOM 633 O O . ARG A 1 83 ? -23.988 1.682 18.622 1.00 82.06 83 ARG A O 1
ATOM 640 N N . ALA A 1 84 ? -24.734 3.653 19.404 1.00 83.75 84 ALA A N 1
ATOM 641 C CA . ALA A 1 84 ? -24.143 4.448 18.330 1.00 83.75 84 ALA A CA 1
ATOM 642 C C . ALA A 1 84 ? -22.614 4.296 18.298 1.00 83.75 84 ALA A C 1
ATOM 644 O O . ALA A 1 84 ? -22.046 4.060 17.236 1.00 83.75 84 ALA A O 1
ATOM 645 N N . ARG A 1 85 ? -21.954 4.338 19.462 1.00 81.38 85 ARG A N 1
ATOM 646 C CA . ARG A 1 85 ? -20.499 4.135 19.570 1.00 81.38 85 ARG A CA 1
ATOM 647 C C . ARG A 1 85 ? -20.069 2.732 19.140 1.00 81.38 85 ARG A C 1
ATOM 649 O O . ARG A 1 85 ? -19.088 2.602 18.415 1.00 81.38 85 ARG A O 1
ATOM 656 N N . ILE A 1 86 ? -20.812 1.695 19.538 1.00 82.38 86 ILE A N 1
ATOM 657 C CA . ILE A 1 86 ? -20.534 0.308 19.128 1.00 82.38 86 ILE A CA 1
ATOM 658 C C . ILE A 1 86 ? -20.681 0.152 17.611 1.00 82.38 86 ILE A C 1
ATOM 660 O O . ILE A 1 86 ? -19.821 -0.456 16.982 1.00 82.38 86 ILE A O 1
ATOM 664 N N . LEU A 1 87 ? -21.724 0.727 17.007 1.00 84.19 87 LEU A N 1
ATOM 665 C CA . LEU A 1 87 ? -21.934 0.654 15.559 1.00 84.19 87 LEU A CA 1
ATOM 666 C C . LEU A 1 87 ? -20.850 1.385 14.768 1.00 84.19 87 LEU A C 1
ATOM 668 O O . LEU A 1 87 ? -20.308 0.800 13.840 1.00 84.19 87 LEU A O 1
ATOM 672 N N . ILE A 1 88 ? -20.478 2.604 15.172 1.00 84.56 88 ILE A N 1
ATOM 673 C CA . ILE A 1 88 ? -19.381 3.349 14.533 1.00 84.56 88 ILE A CA 1
ATOM 674 C C . ILE A 1 88 ? -18.086 2.538 14.602 1.00 84.56 88 ILE A C 1
ATOM 676 O O . ILE A 1 88 ? -17.358 2.432 13.622 1.00 84.56 88 ILE A O 1
ATOM 680 N N . MET A 1 89 ? -17.807 1.917 15.748 1.00 80.44 89 MET A N 1
ATOM 681 C CA . MET A 1 89 ? -16.613 1.094 15.904 1.00 80.44 89 MET A CA 1
ATOM 682 C C . MET A 1 89 ? -16.653 -0.169 15.032 1.00 80.44 89 MET A C 1
ATOM 684 O O . MET A 1 89 ? -15.625 -0.577 14.497 1.00 80.44 89 MET A O 1
ATOM 688 N N . ALA A 1 90 ? -17.829 -0.779 14.867 1.00 81.88 90 ALA A N 1
ATOM 689 C CA . ALA A 1 90 ? -18.022 -1.918 13.976 1.00 81.88 90 ALA A CA 1
ATOM 690 C C . ALA A 1 90 ? -17.841 -1.530 12.501 1.00 81.88 90 ALA A C 1
ATOM 692 O O . ALA A 1 90 ? -17.231 -2.285 11.750 1.00 81.88 90 ALA A O 1
ATOM 693 N N . GLU A 1 91 ? -18.325 -0.354 12.107 1.00 83.06 91 GLU A N 1
ATOM 694 C CA . GLU A 1 91 ? -18.187 0.191 10.755 1.00 83.06 91 GLU A CA 1
ATOM 695 C C . GLU A 1 91 ? -16.723 0.503 10.431 1.00 83.06 91 GLU A C 1
ATOM 697 O O . GLU A 1 91 ? -16.199 0.015 9.437 1.00 83.06 91 GLU A O 1
ATOM 702 N N . VAL A 1 92 ? -16.003 1.162 11.343 1.00 82.06 92 VAL A N 1
ATOM 703 C CA . VAL A 1 92 ? -14.558 1.410 11.190 1.00 82.06 92 VAL A CA 1
ATOM 704 C C . VAL A 1 92 ? -13.763 0.099 11.112 1.00 82.06 92 VAL A C 1
ATOM 706 O O . VAL A 1 92 ? -12.816 -0.013 10.335 1.00 82.06 92 VAL A O 1
ATOM 709 N N . LEU A 1 93 ? -14.138 -0.926 11.884 1.00 77.19 93 LEU A N 1
ATOM 710 C CA . LEU A 1 93 ? -13.502 -2.244 11.798 1.00 77.19 93 LEU A CA 1
ATOM 711 C C . LEU A 1 93 ? -13.784 -2.922 10.445 1.00 77.19 93 LEU A C 1
ATOM 713 O O . LEU A 1 93 ? -12.885 -3.540 9.871 1.00 77.19 93 LEU A O 1
ATOM 717 N N . ALA A 1 94 ? -15.014 -2.803 9.937 1.00 79.50 94 ALA A N 1
ATOM 718 C CA . ALA A 1 94 ? -15.406 -3.323 8.633 1.00 79.50 94 ALA A CA 1
ATOM 719 C C . ALA A 1 94 ? -14.642 -2.628 7.499 1.00 79.50 94 ALA A C 1
ATOM 721 O O . ALA A 1 94 ? -14.097 -3.325 6.646 1.00 79.50 94 ALA A O 1
ATOM 722 N N . ASP A 1 95 ? -14.493 -1.304 7.549 1.00 78.94 95 ASP A N 1
ATOM 723 C CA . ASP A 1 95 ? -13.725 -0.530 6.568 1.00 78.94 95 ASP A CA 1
ATOM 724 C C . ASP A 1 95 ? -12.268 -0.997 6.505 1.00 78.94 95 ASP A C 1
ATOM 726 O O . ASP A 1 95 ? -11.708 -1.206 5.427 1.00 78.94 95 ASP A O 1
ATOM 730 N N . VAL A 1 96 ? -11.634 -1.235 7.656 1.00 74.81 96 VAL A N 1
ATOM 731 C CA . VAL A 1 96 ? -10.252 -1.737 7.705 1.00 74.81 96 VAL A CA 1
ATOM 732 C C . VAL A 1 96 ? -10.129 -3.125 7.067 1.00 74.81 96 VAL A C 1
ATOM 734 O O . VAL A 1 96 ? -9.190 -3.368 6.302 1.00 74.81 96 VAL A O 1
ATOM 737 N N . LEU A 1 97 ? -11.088 -4.019 7.324 1.00 72.25 97 LEU A N 1
ATOM 738 C CA . LEU A 1 97 ? -11.135 -5.348 6.705 1.00 72.25 97 LEU A CA 1
ATOM 739 C C . LEU A 1 97 ? -11.415 -5.274 5.197 1.00 72.25 97 LEU A C 1
ATOM 741 O O . LEU A 1 97 ? -10.787 -5.996 4.416 1.00 72.25 97 LEU A O 1
ATOM 745 N N . GLU A 1 98 ? -12.311 -4.387 4.765 1.00 76.00 98 GLU A N 1
ATOM 746 C CA . GLU A 1 98 ? -12.619 -4.173 3.353 1.00 76.00 98 GLU A CA 1
ATOM 747 C C . GLU A 1 98 ? -11.391 -3.647 2.607 1.00 76.00 98 GLU A C 1
ATOM 749 O O . GLU A 1 98 ? -11.039 -4.173 1.545 1.00 76.00 98 GLU A O 1
ATOM 754 N N . THR A 1 99 ? -10.666 -2.703 3.211 1.00 69.25 99 THR A N 1
ATOM 755 C CA . THR A 1 99 ? -9.434 -2.136 2.649 1.00 69.25 99 THR A CA 1
ATOM 756 C C . THR A 1 99 ? -8.393 -3.232 2.410 1.00 69.25 99 THR A C 1
ATOM 758 O O . THR A 1 99 ? -7.778 -3.283 1.344 1.00 69.25 99 THR A O 1
ATOM 761 N N . GLN A 1 100 ? -8.238 -4.168 3.353 1.00 64.56 100 GLN A N 1
ATOM 762 C CA . GLN A 1 100 ? -7.363 -5.333 3.195 1.00 64.56 100 GLN A CA 1
ATOM 763 C C . GLN A 1 100 ? -7.855 -6.295 2.096 1.00 64.56 100 GLN A C 1
ATOM 765 O O . GLN A 1 100 ? -7.056 -6.817 1.308 1.00 64.56 100 GLN A O 1
ATOM 770 N N . SER A 1 101 ? -9.162 -6.553 2.025 1.00 59.72 101 SER A N 1
ATOM 771 C CA . SER A 1 101 ? -9.753 -7.469 1.040 1.00 59.72 101 SER A CA 1
ATOM 772 C C . SER A 1 101 ? -9.610 -6.957 -0.401 1.00 59.72 101 SER A C 1
ATOM 774 O O . SER A 1 101 ? -9.176 -7.699 -1.285 1.00 59.72 101 SER A O 1
ATOM 776 N N . SER A 1 102 ? -9.854 -5.662 -0.619 1.00 62.12 102 SER A N 1
ATOM 777 C CA . SER A 1 102 ? -9.677 -4.977 -1.903 1.00 62.12 102 SER A CA 1
ATOM 778 C C . SER A 1 102 ? -8.218 -5.038 -2.364 1.00 62.12 102 SER A C 1
ATOM 780 O O . SER A 1 102 ? -7.924 -5.322 -3.527 1.00 62.12 102 SER A O 1
ATOM 782 N N . TRP A 1 103 ? -7.280 -4.898 -1.422 1.00 59.06 103 TRP A N 1
ATOM 783 C CA . TRP A 1 103 ? -5.848 -4.993 -1.700 1.00 59.06 103 TRP A CA 1
ATOM 784 C C . TRP A 1 103 ? -5.374 -6.411 -2.044 1.00 59.06 103 TRP A C 1
ATOM 786 O O . TRP A 1 103 ? -4.477 -6.600 -2.868 1.00 59.06 103 TRP A O 1
ATOM 796 N N . THR A 1 104 ? -5.961 -7.434 -1.422 1.00 58.25 104 THR A N 1
ATOM 797 C CA . THR A 1 104 ? -5.571 -8.839 -1.631 1.00 58.25 104 THR A CA 1
ATOM 798 C C . THR A 1 104 ? -6.224 -9.480 -2.857 1.00 58.25 104 THR A C 1
ATOM 800 O O . THR A 1 104 ? -5.631 -10.393 -3.440 1.00 58.25 104 THR A O 1
ATOM 803 N N . ALA A 1 105 ? -7.373 -8.978 -3.320 1.00 59.38 105 ALA A N 1
ATOM 804 C CA . ALA A 1 105 ? -8.080 -9.451 -4.515 1.00 59.38 105 ALA A CA 1
ATOM 805 C C . ALA A 1 105 ? -7.183 -9.653 -5.768 1.00 59.38 105 ALA A C 1
ATOM 807 O O . ALA A 1 105 ? -7.220 -10.745 -6.353 1.00 59.38 105 ALA A O 1
ATOM 808 N N . PRO A 1 106 ? -6.299 -8.710 -6.162 1.00 56.31 106 PRO A N 1
ATOM 809 C CA . PRO A 1 106 ? -5.392 -8.903 -7.304 1.00 56.31 106 PRO A CA 1
ATOM 810 C C . PRO A 1 106 ? -4.273 -9.947 -7.083 1.00 56.31 106 PRO A C 1
ATOM 812 O O . PRO A 1 106 ? -3.628 -10.383 -8.045 1.00 56.31 106 PRO A O 1
ATOM 815 N N . PHE A 1 107 ? -4.020 -10.384 -5.845 1.00 52.75 107 PHE A N 1
ATOM 816 C CA . PHE A 1 107 ? -3.048 -11.441 -5.528 1.00 52.75 107 PHE A CA 1
ATOM 817 C C . PHE A 1 107 ? -3.691 -12.831 -5.459 1.00 52.75 107 PHE A C 1
ATOM 819 O O . PHE A 1 107 ? -3.046 -13.824 -5.807 1.00 52.75 107 PHE A O 1
ATOM 826 N N . THR A 1 108 ? -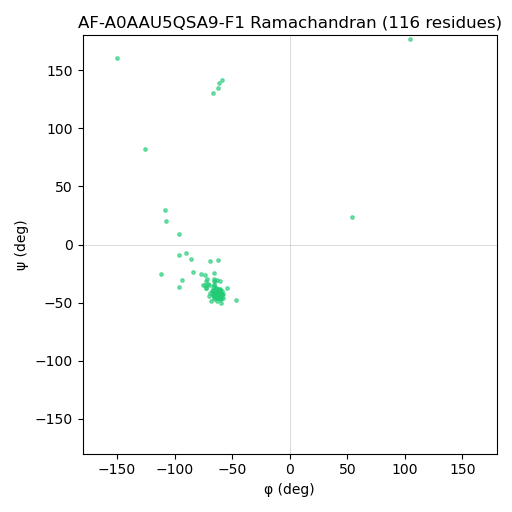4.960 -12.927 -5.062 1.00 52.84 108 THR A N 1
ATOM 827 C CA . THR A 1 108 ? -5.698 -14.199 -4.980 1.00 52.84 108 THR A CA 1
ATOM 828 C C . THR A 1 108 ? -6.045 -14.738 -6.372 1.00 52.84 108 THR A C 1
ATOM 830 O O . THR A 1 108 ? -5.878 -15.932 -6.624 1.00 52.84 108 THR A O 1
ATOM 833 N N . GLY A 1 109 ? -6.379 -13.859 -7.327 1.00 53.72 109 GLY A N 1
ATOM 834 C CA . GLY A 1 109 ? -6.602 -14.241 -8.731 1.00 53.72 109 GLY A CA 1
ATOM 835 C C . GLY A 1 109 ? -5.375 -14.868 -9.415 1.00 53.72 109 GLY A C 1
ATOM 836 O O . GLY A 1 109 ? -5.514 -15.775 -10.232 1.00 53.72 109 GLY A O 1
ATOM 837 N N . ARG A 1 110 ? -4.152 -14.468 -9.027 1.00 49.25 110 ARG A N 1
ATOM 838 C CA . ARG A 1 110 ? -2.901 -15.059 -9.546 1.00 49.25 110 ARG A CA 1
ATOM 839 C C . ARG A 1 110 ? -2.563 -16.426 -8.946 1.00 49.25 110 ARG A C 1
ATOM 841 O O . ARG A 1 110 ? -1.889 -17.211 -9.608 1.00 49.25 110 ARG A O 1
ATOM 848 N N . ARG A 1 111 ? -3.030 -16.739 -7.731 1.00 46.16 111 ARG A N 1
ATOM 849 C CA . ARG A 1 111 ? -2.815 -18.062 -7.116 1.00 46.16 111 ARG A CA 1
ATOM 850 C C . ARG A 1 111 ? -3.662 -19.154 -7.774 1.00 46.16 111 ARG A C 1
ATOM 852 O O . ARG A 1 111 ? -3.146 -20.244 -7.989 1.00 46.16 111 ARG A O 1
ATOM 859 N N . HIS A 1 112 ? -4.900 -18.850 -8.165 1.00 43.44 112 HIS A N 1
ATOM 860 C CA . HIS A 1 112 ? -5.761 -19.817 -8.859 1.00 43.44 112 HIS A CA 1
ATOM 861 C C . HIS A 1 112 ? -5.340 -20.078 -10.313 1.00 43.44 112 HIS A C 1
ATOM 863 O O . HIS A 1 112 ? -5.462 -21.202 -10.788 1.00 43.44 112 HIS A O 1
ATOM 869 N N . ALA A 1 113 ? -4.768 -19.086 -11.004 1.00 49.19 113 ALA A N 1
ATOM 870 C CA . ALA A 1 113 ? -4.221 -19.289 -12.348 1.00 49.19 113 ALA A CA 1
ATOM 871 C C . ALA A 1 113 ? -3.006 -20.239 -12.361 1.00 49.19 113 ALA A C 1
ATOM 873 O O . ALA A 1 113 ? -2.811 -20.978 -13.319 1.00 49.19 113 ALA A O 1
ATOM 874 N N . HIS A 1 114 ? -2.212 -20.251 -11.285 1.00 43.91 114 HIS A N 1
ATOM 875 C CA . HIS A 1 114 ? -1.023 -21.100 -11.161 1.00 43.91 114 HIS A CA 1
ATOM 876 C C . HIS A 1 114 ? -1.330 -22.514 -10.623 1.00 43.91 114 HIS A C 1
ATOM 878 O O . HIS A 1 114 ? -0.474 -23.391 -10.686 1.00 43.91 114 HIS A O 1
ATOM 884 N N . SER A 1 115 ? -2.535 -22.753 -10.085 1.00 46.81 115 SER A N 1
ATOM 885 C CA . SER A 1 115 ? -2.979 -24.084 -9.638 1.00 46.81 115 SER A CA 1
ATOM 886 C C . SER A 1 115 ? -3.819 -24.833 -10.677 1.00 46.81 115 SER A C 1
ATOM 888 O O . SER A 1 115 ? -4.121 -25.999 -10.466 1.00 46.81 115 SER A O 1
ATOM 890 N N . ALA A 1 116 ? -4.216 -24.173 -11.769 1.00 46.00 116 ALA A N 1
ATOM 891 C CA . ALA A 1 116 ? -5.005 -24.758 -12.857 1.00 46.00 116 ALA A CA 1
ATOM 892 C C . ALA A 1 116 ? -4.147 -25.240 -14.047 1.00 46.00 116 ALA A C 1
ATOM 894 O O . ALA A 1 116 ? -4.687 -25.562 -15.100 1.00 46.00 116 ALA A O 1
ATOM 895 N N . SER A 1 117 ? -2.817 -25.258 -13.900 1.00 46.88 117 SER A N 1
ATOM 896 C CA . SER A 1 117 ? -1.866 -25.651 -14.948 1.00 46.88 117 SER A CA 1
ATOM 897 C C . SER A 1 117 ? -1.184 -27.004 -14.692 1.00 46.88 117 SER A C 1
ATOM 899 O O . SER A 1 117 ? -0.037 -27.182 -15.100 1.00 46.88 117 SER A O 1
ATOM 901 N N . TRP A 1 118 ? -1.861 -27.928 -14.007 1.00 45.31 118 TRP A N 1
ATOM 902 C CA . TRP A 1 118 ? -1.461 -29.335 -13.897 1.00 45.31 118 TRP A CA 1
ATOM 903 C C . TRP A 1 118 ? -2.554 -30.231 -14.461 1.00 45.31 118 TRP A C 1
ATOM 905 O O . TRP A 1 118 ? -3.731 -29.988 -14.110 1.00 45.31 118 TRP A O 1
#

Solvent-accessible surface area (backbone atoms only — not comparable to full-atom values): 6681 Å² total; per-residue (Å²): 120,67,67,63,55,49,54,49,51,54,52,50,52,52,51,49,52,53,50,51,53,53,48,55,54,48,52,52,53,50,53,51,49,51,51,51,49,52,50,50,54,50,50,53,53,50,51,52,46,52,50,52,52,49,50,52,53,52,54,40,63,78,37,78,71,54,54,41,53,76,74,64,75,39,79,77,58,95,68,61,72,67,31,54,53,52,50,54,52,50,49,55,52,47,51,52,52,48,56,52,49,66,65,43,49,77,58,55,61,55,54,56,62,68,68,69,78,121